Protein AF-A0A068WG25-F1 (afdb_monomer)

Organism: Echinococcus granulosus (NCBI:txid6210)

Secondary structure (DSSP, 8-state):
-HHHHHHHHHHHHHHHHHHHHHHHHHHHHHHHHHHHHHHHHHHHHHHHHHHHHHHHHHHHHHHHHHHHHHHHHHHHHHHHHHHHHHHHHHHHHH-----GGG-SB-TTT-PBP-SSS--EE-TTT--EE-HHHH-----

Solvent-accessible surface area (backbone atoms only — not comparable to full-atom values): 7826 Å² total; per-residue (Å²): 113,71,69,58,56,51,54,53,51,49,54,50,48,54,50,51,52,52,53,48,53,53,50,53,50,51,54,52,49,52,52,52,50,52,54,50,49,54,51,50,52,53,51,54,48,53,49,51,55,50,53,53,51,50,53,54,52,51,50,53,49,54,52,51,53,52,52,50,54,55,50,51,53,51,51,53,53,50,48,55,51,48,55,52,49,51,50,51,51,51,54,47,72,67,34,58,70,60,56,76,91,79,53,65,41,18,75,81,78,63,49,66,58,48,96,87,45,50,84,41,70,38,93,78,53,21,48,45,21,34,66,82,74,58,67,70,76,90,128

Radius of gyration: 50.58 Å; Cα contacts (8 Å, |Δi|>4): 66; chains: 1; bounding box: 96×21×135 Å

Structure (mmCIF, N/CA/C/O backbone):
data_AF-A0A068WG25-F1
#
_entry.id   AF-A0A068WG25-F1
#
loop_
_atom_site.group_PDB
_atom_site.id
_atom_site.type_symbol
_atom_site.label_atom_id
_atom_site.label_alt_id
_atom_site.label_comp_id
_atom_site.label_asym_id
_atom_site.label_entity_id
_atom_site.label_seq_id
_atom_site.pdbx_PDB_ins_code
_atom_site.Cartn_x
_atom_site.Cartn_y
_atom_site.Cartn_z
_atom_site.occupancy
_atom_site.B_iso_or_equiv
_atom_site.auth_seq_id
_atom_site.auth_comp_id
_atom_site.auth_asym_id
_atom_site.auth_atom_id
_atom_site.pdbx_PDB_model_num
ATOM 1 N N . MET A 1 1 ? -43.091 -0.230 78.052 1.00 62.66 1 MET A N 1
ATOM 2 C CA . MET A 1 1 ? -42.102 -1.214 77.556 1.00 62.66 1 MET A CA 1
ATOM 3 C C . MET A 1 1 ? -42.577 -1.927 76.288 1.00 62.66 1 MET A C 1
ATOM 5 O O . MET A 1 1 ? -41.836 -1.922 75.323 1.00 62.66 1 MET A O 1
ATOM 9 N N . CYS A 1 2 ? -43.806 -2.463 76.239 1.00 77.25 2 CYS A N 1
ATOM 10 C CA . CYS A 1 2 ? -44.320 -3.184 75.059 1.00 77.25 2 CYS A CA 1
ATOM 11 C C . CYS A 1 2 ? -44.511 -2.295 73.804 1.00 77.25 2 CYS A C 1
ATOM 13 O O . CYS A 1 2 ? -44.094 -2.679 72.722 1.00 77.25 2 CYS A O 1
ATOM 15 N N . VAL A 1 3 ? -45.029 -1.069 73.965 1.00 82.50 3 VAL A N 1
ATOM 16 C CA . VAL A 1 3 ? -45.244 -0.115 72.851 1.00 82.50 3 VAL A CA 1
ATOM 17 C C . VAL A 1 3 ? -43.932 0.351 72.202 1.00 82.50 3 VAL A C 1
ATOM 19 O O . VAL A 1 3 ? -43.858 0.465 70.986 1.00 82.50 3 VAL A O 1
ATOM 22 N N . GLN A 1 4 ? -42.882 0.566 73.002 1.00 88.62 4 GLN A N 1
ATOM 23 C CA . GLN A 1 4 ? -41.573 1.008 72.504 1.00 88.62 4 GLN A CA 1
ATOM 24 C C . GLN A 1 4 ? -40.929 -0.057 71.606 1.00 88.62 4 GLN A C 1
ATOM 26 O O . GLN A 1 4 ? -40.521 0.237 70.493 1.00 88.62 4 GLN A O 1
ATOM 31 N N . LEU A 1 5 ? -40.937 -1.315 72.059 1.00 87.75 5 LEU A N 1
ATOM 32 C CA . LEU A 1 5 ? -40.422 -2.453 71.291 1.00 87.75 5 LEU A CA 1
ATOM 33 C C . LEU A 1 5 ? -41.167 -2.655 69.966 1.00 87.75 5 LEU A C 1
ATOM 35 O O . LEU A 1 5 ? -40.584 -3.121 68.992 1.00 87.75 5 LEU A O 1
ATOM 39 N N . GLN A 1 6 ? -42.456 -2.324 69.932 1.00 91.00 6 GLN A N 1
ATOM 40 C CA . GLN A 1 6 ? -43.282 -2.457 68.740 1.00 91.00 6 GLN A CA 1
ATOM 41 C C . GLN A 1 6 ? -42.949 -1.376 67.699 1.00 91.00 6 GLN A C 1
ATOM 43 O O . GLN A 1 6 ? -42.767 -1.707 66.530 1.00 91.00 6 GLN A O 1
ATOM 48 N N . ALA A 1 7 ? -42.759 -0.128 68.139 1.00 91.75 7 ALA A N 1
ATOM 49 C CA . ALA A 1 7 ? -42.281 0.962 67.287 1.00 91.75 7 ALA A CA 1
ATOM 50 C C . ALA A 1 7 ? -40.863 0.692 66.747 1.00 91.75 7 ALA A C 1
ATOM 52 O O . ALA A 1 7 ? -40.601 0.883 65.561 1.00 91.75 7 ALA A O 1
ATOM 53 N N . ASP A 1 8 ? -39.966 0.169 67.588 1.00 94.56 8 ASP A N 1
ATOM 54 C CA . ASP A 1 8 ? -38.606 -0.195 67.175 1.00 94.56 8 ASP A CA 1
ATOM 55 C C . ASP A 1 8 ? -38.610 -1.341 66.143 1.00 94.56 8 ASP A C 1
ATOM 57 O O . ASP A 1 8 ? -37.796 -1.361 65.217 1.00 94.56 8 ASP A O 1
ATOM 61 N N . LEU A 1 9 ? -39.526 -2.308 66.271 1.00 94.25 9 LEU A N 1
ATOM 62 C CA . LEU A 1 9 ? -39.679 -3.399 65.305 1.00 94.25 9 LEU A CA 1
ATOM 63 C C . LEU A 1 9 ? -40.190 -2.893 63.948 1.00 94.25 9 LEU A C 1
ATOM 65 O O . LEU A 1 9 ? -39.720 -3.359 62.911 1.00 94.25 9 LEU A O 1
ATOM 69 N N . GLU A 1 10 ? -41.140 -1.960 63.945 1.00 95.00 10 GLU A N 1
ATOM 70 C CA . GLU A 1 10 ? -41.664 -1.333 62.726 1.00 95.00 10 GLU A CA 1
ATOM 71 C C . GLU A 1 10 ? -40.588 -0.501 62.021 1.00 95.00 10 GLU A C 1
ATOM 73 O O . GLU A 1 10 ? -40.342 -0.718 60.835 1.00 95.00 10 GLU A O 1
ATOM 78 N N . ALA A 1 11 ? -39.848 0.329 62.760 1.00 94.50 11 ALA A N 1
ATOM 79 C CA . ALA A 1 11 ? -38.729 1.096 62.216 1.00 94.50 11 ALA A CA 1
ATOM 80 C C . ALA A 1 11 ? -37.637 0.192 61.612 1.00 94.50 11 ALA A C 1
ATOM 82 O O . ALA A 1 11 ? -37.125 0.460 60.526 1.00 94.50 11 ALA A O 1
ATOM 83 N N . ASN A 1 12 ? -37.308 -0.927 62.268 1.00 94.50 12 ASN A N 1
ATOM 84 C CA . ASN A 1 12 ? -36.356 -1.903 61.728 1.00 94.50 12 ASN A CA 1
ATOM 85 C C . ASN A 1 12 ? -36.883 -2.618 60.476 1.00 94.50 12 ASN A C 1
ATOM 87 O O . ASN A 1 12 ? -36.102 -2.933 59.576 1.00 94.50 12 ASN A O 1
ATOM 91 N N . ARG A 1 13 ? -38.192 -2.880 60.392 1.00 96.44 13 ARG A N 1
ATOM 92 C CA . ARG A 1 13 ? -38.811 -3.457 59.189 1.00 96.44 13 ARG A CA 1
ATOM 93 C C . ARG A 1 13 ? -38.740 -2.488 58.019 1.00 96.44 13 ARG A C 1
ATOM 95 O O . ARG A 1 13 ? -38.328 -2.905 56.941 1.00 96.44 13 ARG A O 1
ATOM 102 N N . GLU A 1 14 ? -39.083 -1.222 58.238 1.00 96.75 14 GLU A N 1
ATOM 103 C CA . GLU A 1 14 ? -38.984 -0.176 57.215 1.00 96.75 14 GLU A CA 1
ATOM 104 C C . GLU A 1 14 ? -37.538 0.015 56.750 1.00 96.75 14 GLU A C 1
ATOM 106 O O . GLU A 1 14 ? -37.271 0.056 55.549 1.00 96.75 14 GLU A O 1
ATOM 111 N N . PHE A 1 15 ? -36.585 0.039 57.684 1.00 97.44 15 PHE A N 1
ATOM 112 C CA . PHE A 1 15 ? -35.162 0.123 57.362 1.00 97.44 15 PHE A CA 1
ATOM 113 C C . PHE A 1 15 ? -34.688 -1.075 56.528 1.00 97.44 15 PHE A C 1
ATOM 115 O O . PHE A 1 15 ? -34.010 -0.906 55.516 1.00 97.44 15 PHE A O 1
ATOM 122 N N . THR A 1 16 ? -35.098 -2.288 56.905 1.00 97.62 16 THR A N 1
ATOM 123 C CA . THR A 1 16 ? -34.760 -3.513 56.164 1.00 97.62 16 THR A CA 1
ATOM 124 C C . THR A 1 16 ? -35.376 -3.515 54.764 1.00 97.62 16 THR A C 1
ATOM 126 O O . THR A 1 16 ? -34.705 -3.880 53.802 1.00 97.62 16 THR A O 1
ATOM 129 N N . GLN A 1 17 ? -36.629 -3.071 54.623 1.00 97.31 17 GLN A N 1
ATOM 130 C CA . GLN A 1 17 ? -37.287 -2.926 53.321 1.00 97.31 17 GLN A CA 1
ATOM 131 C C . GLN A 1 17 ? -36.584 -1.891 52.440 1.00 97.31 17 GLN A C 1
ATOM 133 O O . GLN A 1 17 ? -36.403 -2.128 51.250 1.00 97.31 17 GLN A O 1
ATOM 138 N N . ASN A 1 18 ? -36.146 -0.769 53.016 1.00 97.81 18 ASN A N 1
ATOM 139 C CA . ASN A 1 18 ? -35.397 0.246 52.285 1.00 97.81 18 ASN A CA 1
ATOM 140 C C . ASN A 1 18 ? -34.060 -0.305 51.762 1.00 97.81 18 ASN A C 1
ATOM 142 O O . ASN A 1 18 ? -33.762 -0.156 50.578 1.00 97.81 18 ASN A O 1
ATOM 146 N N . LEU A 1 19 ? -33.297 -0.996 52.617 1.00 97.81 19 LEU A N 1
ATOM 147 C CA . LEU A 1 19 ? -32.046 -1.643 52.216 1.00 97.81 19 LEU A CA 1
ATOM 148 C C . LEU A 1 19 ? -32.262 -2.703 51.132 1.00 97.81 19 LEU A C 1
ATOM 150 O O . LEU A 1 19 ? -31.444 -2.806 50.222 1.00 97.81 19 LEU A O 1
ATOM 154 N N . GLN A 1 20 ? -33.360 -3.461 51.197 1.00 98.00 20 GLN A N 1
ATOM 155 C CA . GLN A 1 20 ? -33.701 -4.428 50.155 1.00 98.00 20 GLN A CA 1
ATOM 156 C C . GLN A 1 20 ? -33.957 -3.739 48.809 1.00 98.00 20 GLN A C 1
ATOM 158 O O . GLN A 1 20 ? -33.395 -4.162 47.805 1.00 98.00 20 GLN A O 1
ATOM 163 N N . SER A 1 21 ? -34.726 -2.648 48.787 1.00 98.00 21 SER A N 1
ATOM 164 C CA . SER A 1 21 ? -34.964 -1.884 47.556 1.00 98.00 21 SER A CA 1
ATOM 165 C C . SER A 1 21 ? -33.670 -1.319 46.963 1.00 98.00 21 SER A C 1
ATOM 167 O O . SER A 1 21 ? -33.469 -1.394 45.754 1.00 98.00 21 SER A O 1
ATOM 169 N N . GLN A 1 22 ? -32.767 -0.795 47.802 1.00 98.19 22 GLN A N 1
ATOM 170 C CA . GLN A 1 22 ? -31.454 -0.322 47.343 1.00 98.19 22 GLN A CA 1
ATOM 171 C C . GLN A 1 22 ? -30.600 -1.464 46.777 1.00 98.19 22 GLN A C 1
ATOM 173 O O . GLN A 1 22 ? -29.913 -1.294 45.772 1.00 98.19 22 GLN A O 1
ATOM 178 N N . LEU A 1 23 ? -30.638 -2.639 47.411 1.00 98.12 23 LEU A N 1
ATOM 179 C CA . LEU A 1 23 ? -29.923 -3.818 46.933 1.00 98.12 23 LEU A CA 1
ATOM 180 C C . LEU A 1 23 ? -30.445 -4.265 45.560 1.00 98.12 23 LEU A C 1
ATOM 182 O O . LEU A 1 23 ? -29.645 -4.566 44.673 1.00 98.12 23 LEU A O 1
ATOM 186 N N . ASP A 1 24 ? -31.765 -4.273 45.373 1.00 98.12 24 ASP A N 1
ATOM 187 C CA . ASP A 1 24 ? -32.399 -4.635 44.103 1.00 98.12 24 ASP A CA 1
ATOM 188 C C . ASP A 1 24 ? -32.006 -3.658 42.978 1.00 98.12 24 ASP A C 1
ATOM 190 O O . ASP A 1 24 ? -31.685 -4.093 41.869 1.00 98.12 24 ASP A O 1
ATOM 194 N N . GLU A 1 25 ? -31.946 -2.354 43.266 1.00 98.31 25 GLU A N 1
ATOM 195 C CA . GLU A 1 25 ? -31.484 -1.325 42.321 1.00 98.31 25 GLU A CA 1
ATOM 196 C C . GLU A 1 25 ? -30.023 -1.553 41.903 1.00 98.31 25 GLU A C 1
ATOM 198 O O . GLU A 1 25 ? -29.713 -1.613 40.711 1.00 98.31 25 GLU A O 1
ATOM 203 N N . VAL A 1 26 ? -29.134 -1.814 42.867 1.00 98.00 26 VAL A N 1
ATOM 204 C CA . VAL A 1 26 ? -27.724 -2.132 42.586 1.00 98.00 26 VAL A CA 1
ATOM 205 C C . VAL A 1 26 ? -27.586 -3.400 41.736 1.00 98.00 26 VAL A C 1
ATOM 207 O O . VAL A 1 26 ? -26.722 -3.465 40.858 1.00 98.00 26 VAL A O 1
ATOM 210 N N . TYR A 1 27 ? -28.424 -4.417 41.954 1.00 98.44 27 TYR A N 1
ATOM 211 C CA . TYR A 1 27 ? -28.414 -5.623 41.121 1.00 98.44 27 TYR A CA 1
ATOM 212 C C . TYR A 1 27 ? -28.837 -5.347 39.672 1.00 98.44 27 TYR A C 1
ATOM 214 O O . TYR A 1 27 ? -28.254 -5.934 38.752 1.00 98.44 27 TYR A O 1
ATOM 222 N N . ILE A 1 28 ? -29.807 -4.454 39.455 1.00 98.25 28 ILE A N 1
ATOM 223 C CA . ILE A 1 28 ? -30.226 -4.014 38.116 1.00 98.25 28 ILE A CA 1
ATOM 224 C C . ILE A 1 28 ? -29.085 -3.258 37.429 1.00 98.25 28 ILE A C 1
ATOM 226 O O . ILE A 1 28 ? -28.725 -3.584 36.293 1.00 98.25 28 ILE A O 1
ATOM 230 N N . ASP A 1 29 ? -28.464 -2.311 38.128 1.00 98.31 29 ASP A N 1
ATOM 231 C CA . ASP A 1 29 ? -27.332 -1.548 37.601 1.00 98.31 29 ASP A CA 1
ATOM 232 C C . ASP A 1 29 ? -26.153 -2.457 37.257 1.00 98.31 29 ASP A C 1
ATOM 234 O O . ASP A 1 29 ? -25.558 -2.341 36.182 1.00 98.31 29 ASP A O 1
ATOM 238 N N . LEU A 1 30 ? -25.854 -3.438 38.112 1.00 98.31 30 LEU A N 1
ATOM 239 C CA . LEU A 1 30 ? -24.819 -4.431 37.851 1.00 98.31 30 LEU A CA 1
ATOM 240 C C . LEU A 1 30 ? -25.103 -5.229 36.570 1.00 98.31 30 LEU A C 1
ATOM 242 O O . LEU A 1 30 ? -24.177 -5.511 35.805 1.00 98.31 30 LEU A O 1
ATOM 246 N N . ALA A 1 31 ? -26.360 -5.601 36.318 1.00 98.31 31 ALA A N 1
ATOM 247 C CA . ALA A 1 31 ? -26.744 -6.280 35.083 1.00 98.31 31 ALA A CA 1
ATOM 248 C C . ALA A 1 31 ? -26.567 -5.370 33.854 1.00 98.31 31 ALA A C 1
ATOM 250 O O . ALA A 1 31 ? -26.048 -5.812 32.825 1.00 98.31 31 ALA A O 1
ATOM 251 N N . SER A 1 32 ? -26.927 -4.090 33.979 1.00 98.44 32 SER A N 1
ATOM 252 C CA . SER A 1 32 ? -26.739 -3.084 32.929 1.00 98.44 32 SER A CA 1
ATOM 253 C C . SER A 1 32 ? -25.257 -2.884 32.588 1.00 98.44 32 SER A C 1
ATOM 255 O O . SER A 1 32 ? -24.863 -2.980 31.423 1.00 98.44 32 SER A O 1
ATOM 257 N N . VAL A 1 33 ? -24.402 -2.712 33.602 1.00 98.44 33 VAL A N 1
ATOM 258 C CA . VAL A 1 33 ? -22.949 -2.555 33.431 1.00 98.44 33 VAL A CA 1
ATOM 259 C C . VAL A 1 33 ? -22.331 -3.782 32.766 1.00 98.44 33 VAL A C 1
ATOM 261 O O . VAL A 1 33 ? -21.518 -3.631 31.856 1.00 98.44 33 VAL A O 1
ATOM 264 N N . LYS A 1 34 ? -22.742 -4.997 33.149 1.00 98.56 34 LYS A N 1
ATOM 265 C CA . LYS A 1 34 ? -22.272 -6.233 32.499 1.00 98.56 34 LYS A CA 1
ATOM 266 C C . LYS A 1 34 ? -22.625 -6.270 31.010 1.00 98.56 34 LYS A C 1
ATOM 268 O O . LYS A 1 34 ? -21.762 -6.561 30.189 1.00 98.56 34 LYS A O 1
ATOM 273 N N . SER A 1 35 ? -23.853 -5.898 30.650 1.00 98.50 35 SER A N 1
ATOM 274 C CA . SER A 1 35 ? -24.272 -5.808 29.244 1.00 98.50 35 SER A CA 1
ATOM 275 C C . SER A 1 35 ? -23.470 -4.755 28.465 1.00 98.50 35 SER A C 1
ATOM 277 O O . SER A 1 35 ? -23.047 -4.982 27.327 1.00 98.50 35 SER A O 1
ATOM 279 N N . LEU A 1 36 ? -23.201 -3.595 29.072 1.00 98.44 36 LEU A N 1
ATOM 280 C CA . LEU A 1 36 ? -22.356 -2.563 28.464 1.00 98.44 36 LEU A CA 1
ATOM 281 C C . LEU A 1 36 ? -20.910 -3.036 28.279 1.00 98.44 36 LEU A C 1
ATOM 283 O O . LEU A 1 36 ? -20.330 -2.777 27.224 1.00 98.44 36 LEU A O 1
ATOM 287 N N . GLN A 1 37 ? -20.360 -3.770 29.246 1.00 98.62 37 GLN A N 1
ATOM 288 C CA . GLN A 1 37 ? -19.031 -4.371 29.152 1.00 98.62 37 GLN A CA 1
ATOM 289 C C . GLN A 1 37 ? -18.945 -5.331 27.957 1.00 98.62 37 GLN A C 1
ATOM 291 O O . GLN A 1 37 ? -18.062 -5.185 27.118 1.00 98.62 37 GLN A O 1
ATOM 296 N N . GLU A 1 38 ? -19.919 -6.228 27.792 1.00 98.62 38 GLU A N 1
ATOM 297 C CA . GLU A 1 38 ? -19.971 -7.149 26.647 1.00 98.62 38 GLU A CA 1
ATOM 298 C C . GLU A 1 38 ? -20.089 -6.418 25.299 1.00 98.62 38 GLU A C 1
ATOM 300 O O . GLU A 1 38 ? -19.554 -6.856 24.277 1.00 98.62 38 GLU A O 1
ATOM 305 N N . ASN A 1 39 ? -20.814 -5.297 25.258 1.00 98.56 39 ASN A N 1
ATOM 306 C CA . ASN A 1 39 ? -20.898 -4.458 24.062 1.00 98.56 39 ASN A CA 1
ATOM 307 C C . ASN A 1 39 ? -19.564 -3.765 23.754 1.00 98.56 39 ASN A C 1
ATOM 309 O O . ASN A 1 39 ? -19.166 -3.686 22.587 1.00 98.56 39 ASN A O 1
ATOM 313 N N . LEU A 1 40 ? -18.876 -3.268 24.783 1.00 98.62 40 LEU A N 1
ATOM 314 C CA . LEU A 1 40 ? -17.566 -2.642 24.650 1.00 98.62 40 LEU A CA 1
ATOM 315 C C . LEU A 1 40 ? -16.516 -3.652 24.184 1.00 98.62 40 LEU A C 1
ATOM 317 O O . LEU A 1 40 ? -15.732 -3.338 23.288 1.00 98.62 40 LEU A O 1
ATOM 321 N N . ASP A 1 41 ? -16.541 -4.871 24.718 1.00 98.62 41 ASP A N 1
ATOM 322 C CA . ASP A 1 41 ? -15.626 -5.944 24.333 1.00 98.62 41 ASP A CA 1
ATOM 323 C C . ASP A 1 41 ? -15.828 -6.333 22.864 1.00 98.62 41 ASP A C 1
ATOM 325 O O . ASP A 1 41 ? -14.863 -6.383 22.096 1.00 98.62 41 ASP A O 1
ATOM 329 N N . ARG A 1 42 ? -17.088 -6.480 22.426 1.00 98.56 42 ARG A N 1
ATOM 330 C CA . ARG A 1 42 ? -17.432 -6.720 21.013 1.00 98.56 42 ARG A CA 1
ATOM 331 C C . ARG A 1 42 ? -16.948 -5.599 20.095 1.00 98.56 42 ARG A C 1
ATOM 333 O O . ARG A 1 42 ? -16.363 -5.866 19.044 1.00 98.56 42 ARG A O 1
ATOM 340 N N . LYS A 1 43 ? -17.152 -4.335 20.479 1.00 98.44 43 LYS A N 1
ATOM 341 C CA . LYS A 1 43 ? -16.656 -3.185 19.703 1.00 98.44 43 LYS A CA 1
ATOM 342 C C . LYS A 1 43 ? -15.129 -3.146 19.659 1.00 98.44 43 LYS A C 1
ATOM 344 O O . LYS A 1 43 ? -14.565 -2.903 18.597 1.00 98.44 43 LYS A O 1
ATOM 349 N N . SER A 1 44 ? -14.470 -3.431 20.776 1.00 98.69 44 SER A N 1
ATOM 350 C CA . SER A 1 44 ? -13.008 -3.473 20.877 1.00 98.69 44 SER A CA 1
ATOM 351 C C . SER A 1 44 ? -12.407 -4.601 20.040 1.00 98.69 44 SER A C 1
ATOM 353 O O . SER A 1 44 ? -11.317 -4.451 19.493 1.00 98.69 44 SER A O 1
ATOM 355 N N . GLN A 1 45 ? -13.099 -5.734 19.916 1.00 98.56 45 GLN A N 1
ATOM 356 C CA . GLN A 1 45 ? -12.708 -6.800 18.997 1.00 98.56 45 GLN A CA 1
ATOM 357 C C . GLN A 1 45 ? -12.862 -6.364 17.534 1.00 98.56 45 GLN A C 1
ATOM 359 O O . GLN A 1 45 ? -11.917 -6.495 16.764 1.00 98.56 45 GLN A O 1
ATOM 364 N N . SER A 1 46 ? -13.999 -5.765 17.171 1.00 98.56 46 SER A N 1
ATOM 365 C CA . SER A 1 46 ? -14.220 -5.267 15.806 1.00 98.56 46 SER A CA 1
ATOM 366 C C . SER A 1 46 ? -13.203 -4.192 15.398 1.00 98.56 46 SER A C 1
ATOM 368 O O . SER A 1 46 ? -12.747 -4.176 14.258 1.00 98.56 46 SER A O 1
ATOM 370 N N . LEU A 1 47 ? -12.803 -3.312 16.324 1.00 98.62 47 LEU A N 1
ATOM 371 C CA . LEU A 1 47 ? -11.728 -2.344 16.084 1.00 98.62 47 LEU A CA 1
ATOM 372 C C . LEU A 1 47 ? -10.395 -3.044 15.806 1.00 98.62 47 LEU A C 1
ATOM 374 O O . LEU A 1 47 ? -9.769 -2.745 14.796 1.00 98.62 47 LEU A O 1
ATOM 378 N N . ARG A 1 48 ? -10.019 -4.038 16.620 1.00 98.62 48 ARG A N 1
ATOM 379 C CA . ARG A 1 48 ? -8.794 -4.827 16.406 1.00 98.62 48 ARG A CA 1
ATOM 380 C C . ARG A 1 48 ? -8.770 -5.522 15.043 1.00 98.62 48 ARG A C 1
ATOM 382 O O . ARG A 1 48 ? -7.740 -5.522 14.377 1.00 98.62 48 ARG A O 1
ATOM 389 N N . GLU A 1 49 ? -9.896 -6.083 14.611 1.00 98.50 49 GLU A N 1
ATOM 390 C CA . GLU A 1 49 ? -10.023 -6.710 13.287 1.00 9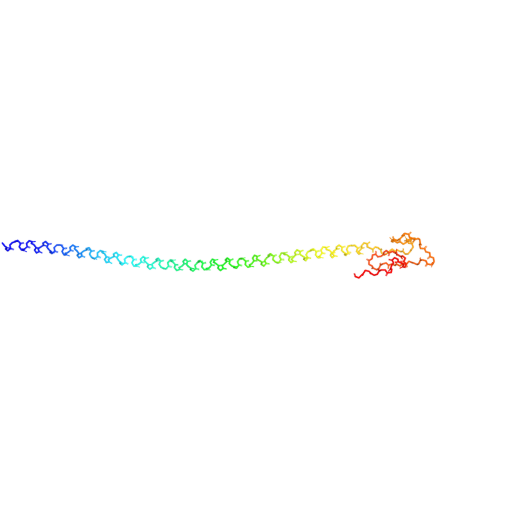8.50 49 GLU A CA 1
ATOM 391 C C . GLU A 1 49 ? -9.849 -5.690 12.152 1.00 98.50 49 GLU A C 1
ATOM 393 O O . GLU A 1 49 ? -9.166 -5.960 11.163 1.00 98.50 49 GLU A O 1
ATOM 398 N N . ARG A 1 50 ? -10.425 -4.491 12.299 1.00 98.50 50 ARG A N 1
ATOM 399 C CA . ARG A 1 50 ? -10.270 -3.404 11.321 1.00 98.50 50 ARG A CA 1
ATOM 400 C C . ARG A 1 50 ? -8.842 -2.874 11.273 1.00 98.50 50 ARG A C 1
ATOM 402 O O . ARG A 1 50 ? -8.345 -2.640 10.176 1.00 98.50 50 ARG A O 1
ATOM 409 N N . ASP A 1 51 ? -8.188 -2.719 12.418 1.00 98.62 51 ASP A N 1
ATOM 410 C CA . ASP A 1 51 ? -6.794 -2.277 12.492 1.00 98.62 51 ASP A CA 1
ATOM 411 C C . ASP A 1 51 ? -5.862 -3.289 11.815 1.00 98.62 51 ASP A C 1
ATOM 413 O O . ASP A 1 51 ? -4.995 -2.901 11.032 1.00 98.62 51 ASP A O 1
ATOM 417 N N . ALA A 1 52 ? -6.095 -4.590 12.026 1.00 98.44 52 ALA A N 1
ATOM 418 C CA . ALA A 1 52 ? -5.368 -5.646 11.325 1.00 98.44 52 ALA A CA 1
ATOM 419 C C . ALA A 1 52 ? -5.580 -5.577 9.801 1.00 98.44 52 ALA A C 1
ATOM 421 O O . ALA A 1 52 ? -4.620 -5.672 9.038 1.00 98.44 52 ALA A O 1
ATOM 422 N N . MET A 1 53 ? -6.817 -5.346 9.348 1.00 98.56 53 MET A N 1
ATOM 423 C CA . MET A 1 53 ? -7.122 -5.182 7.921 1.00 98.56 53 MET A CA 1
ATOM 424 C C . MET A 1 53 ? -6.449 -3.941 7.317 1.00 98.56 53 MET A C 1
ATOM 426 O O . MET A 1 53 ? -5.961 -3.983 6.189 1.00 98.56 53 MET A O 1
ATOM 430 N N . ILE A 1 54 ? -6.415 -2.827 8.053 1.00 98.69 54 ILE A N 1
ATOM 431 C CA . ILE A 1 54 ? -5.736 -1.600 7.618 1.00 98.69 54 ILE A CA 1
ATOM 432 C C . ILE A 1 54 ? -4.235 -1.852 7.471 1.00 98.69 54 ILE A C 1
ATOM 434 O O . ILE A 1 54 ? -3.670 -1.469 6.449 1.00 98.69 54 ILE A O 1
ATOM 438 N N . ALA A 1 55 ? -3.608 -2.521 8.442 1.00 98.56 55 ALA A N 1
ATOM 439 C CA . ALA A 1 55 ? -2.185 -2.846 8.390 1.00 98.56 55 ALA A CA 1
ATOM 440 C C . ALA A 1 55 ? -1.840 -3.714 7.166 1.00 98.56 55 ALA A C 1
ATOM 442 O O . ALA A 1 55 ? -0.892 -3.413 6.441 1.00 98.56 55 ALA A O 1
ATOM 443 N N . GLU A 1 56 ? -2.659 -4.729 6.878 1.00 98.56 56 GLU A N 1
ATOM 444 C CA . GLU A 1 56 ? -2.506 -5.584 5.695 1.00 98.56 56 GLU A CA 1
ATOM 445 C C . GLU A 1 56 ? -2.621 -4.781 4.388 1.00 98.56 56 GLU A C 1
ATOM 447 O O . GLU A 1 56 ? -1.791 -4.898 3.484 1.00 98.56 56 GLU A O 1
ATOM 452 N N . LEU A 1 57 ? -3.631 -3.913 4.277 1.00 98.62 57 LEU A N 1
ATOM 453 C CA . LEU A 1 57 ? -3.802 -3.069 3.092 1.00 98.62 57 LEU A CA 1
ATOM 454 C C . LEU A 1 57 ? -2.641 -2.085 2.916 1.00 98.62 57 LEU A C 1
ATOM 456 O O . LEU A 1 57 ? -2.181 -1.883 1.793 1.00 98.62 57 LEU A O 1
ATOM 460 N N . GLN A 1 58 ? -2.141 -1.502 4.005 1.00 98.69 58 GLN A N 1
ATOM 461 C CA . GLN A 1 58 ? -0.975 -0.620 3.975 1.00 98.69 58 GLN A CA 1
ATOM 462 C C . GLN A 1 58 ? 0.277 -1.357 3.492 1.00 98.69 58 GLN A C 1
ATOM 464 O O . GLN A 1 58 ? 1.005 -0.824 2.652 1.00 98.69 58 GLN A O 1
ATOM 469 N N . GLN A 1 59 ? 0.501 -2.589 3.958 1.00 98.56 59 GLN A N 1
ATOM 470 C CA . GLN A 1 59 ? 1.612 -3.415 3.491 1.00 98.56 59 GLN A CA 1
ATOM 471 C C . GLN A 1 59 ? 1.506 -3.688 1.986 1.00 98.56 59 GLN A C 1
ATOM 473 O O . GLN A 1 59 ? 2.466 -3.455 1.248 1.00 98.56 59 GLN A O 1
ATOM 478 N N . ARG A 1 60 ? 0.328 -4.104 1.511 1.00 98.56 60 ARG A N 1
ATOM 479 C CA . ARG A 1 60 ? 0.092 -4.377 0.086 1.00 98.56 60 ARG A CA 1
ATOM 480 C C . ARG A 1 60 ? 0.284 -3.142 -0.791 1.00 98.56 60 ARG A C 1
ATOM 482 O O . ARG A 1 60 ? 0.857 -3.253 -1.874 1.00 9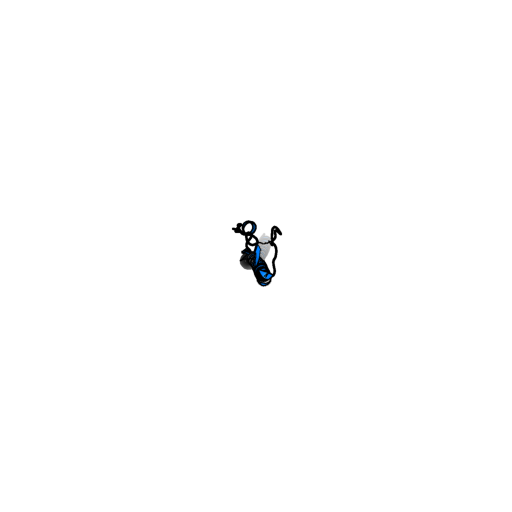8.56 60 ARG A O 1
ATOM 489 N N . CYS A 1 61 ? -0.162 -1.971 -0.338 1.00 98.62 61 CYS A N 1
ATOM 490 C CA . CYS A 1 61 ? 0.089 -0.714 -1.043 1.00 98.62 61 CYS A CA 1
ATOM 491 C C . CYS A 1 61 ? 1.590 -0.406 -1.110 1.00 98.62 61 CYS A C 1
ATOM 493 O O . CYS A 1 61 ? 2.097 -0.121 -2.190 1.00 98.62 61 CYS A O 1
ATOM 495 N N . SER A 1 62 ? 2.318 -0.550 0.002 1.00 98.56 62 SER A N 1
ATOM 496 C CA . SER A 1 62 ? 3.771 -0.335 0.044 1.00 98.56 62 SER A CA 1
ATOM 497 C C . SER A 1 62 ? 4.541 -1.284 -0.886 1.00 98.56 62 SER A C 1
ATOM 499 O O . SER A 1 62 ? 5.511 -0.890 -1.536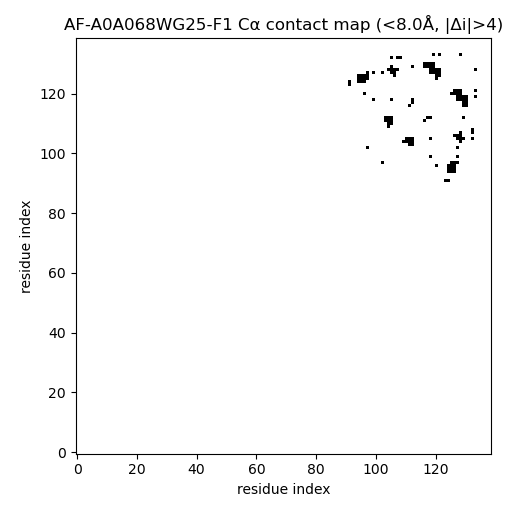 1.00 98.56 62 SER A O 1
ATOM 501 N N . GLU A 1 63 ? 4.126 -2.547 -0.975 1.00 98.44 63 GLU A N 1
ATOM 502 C CA . GLU A 1 63 ? 4.695 -3.525 -1.909 1.00 98.44 63 GLU A CA 1
ATOM 503 C C . GLU A 1 63 ? 4.410 -3.162 -3.371 1.00 98.44 63 GLU A C 1
ATOM 505 O O . GLU A 1 63 ? 5.323 -3.187 -4.200 1.00 98.44 63 GLU A O 1
ATOM 510 N N . ALA A 1 64 ? 3.172 -2.770 -3.681 1.00 98.12 64 ALA A N 1
ATOM 511 C CA . ALA A 1 64 ? 2.792 -2.337 -5.021 1.00 98.12 64 ALA A CA 1
ATOM 512 C C . ALA A 1 64 ? 3.558 -1.076 -5.453 1.00 98.12 64 ALA A C 1
ATOM 514 O O . ALA A 1 64 ? 4.062 -1.019 -6.572 1.00 98.12 64 ALA A O 1
ATOM 515 N N . GLU A 1 65 ? 3.706 -0.092 -4.564 1.00 98.38 65 GLU A N 1
ATOM 516 C CA . GLU A 1 65 ? 4.484 1.126 -4.814 1.00 98.38 65 GLU A CA 1
ATOM 517 C C . GLU A 1 65 ? 5.952 0.813 -5.117 1.00 98.38 65 GLU A C 1
ATOM 519 O O . GLU A 1 65 ? 6.498 1.326 -6.095 1.00 98.38 65 GLU A O 1
ATOM 524 N N . ARG A 1 66 ? 6.583 -0.076 -4.336 1.00 98.31 66 ARG A N 1
ATOM 525 C CA . ARG A 1 66 ? 7.961 -0.521 -4.600 1.00 98.31 66 ARG A CA 1
ATOM 526 C C . ARG A 1 66 ? 8.094 -1.164 -5.977 1.00 98.31 66 ARG A C 1
ATOM 528 O O . ARG A 1 66 ? 8.983 -0.790 -6.739 1.00 98.31 66 ARG A O 1
ATOM 535 N N . SER A 1 67 ? 7.180 -2.070 -6.322 1.00 98.19 67 SER A N 1
ATOM 536 C CA . SER A 1 67 ? 7.184 -2.729 -7.631 1.00 98.19 67 SER A CA 1
ATOM 537 C C . SER A 1 67 ? 6.997 -1.730 -8.779 1.00 98.19 67 SER A C 1
ATOM 539 O O . SER A 1 67 ? 7.712 -1.799 -9.777 1.00 98.19 67 SER A O 1
ATOM 541 N N . LEU A 1 68 ? 6.103 -0.747 -8.624 1.00 98.44 68 LEU A N 1
ATOM 542 C CA . LEU A 1 68 ? 5.897 0.306 -9.622 1.00 98.44 68 LEU A CA 1
ATOM 543 C C . LEU A 1 68 ? 7.158 1.147 -9.846 1.00 98.44 68 LEU A C 1
ATOM 545 O O . LEU A 1 68 ? 7.477 1.460 -10.992 1.00 98.44 68 LEU A O 1
ATOM 549 N N . VAL A 1 69 ? 7.892 1.485 -8.783 1.00 98.12 69 VAL A N 1
ATOM 550 C CA . VAL A 1 69 ? 9.157 2.230 -8.891 1.00 98.12 69 VAL A CA 1
ATOM 551 C C . VAL A 1 69 ? 10.215 1.417 -9.645 1.00 98.12 69 VAL A C 1
ATOM 553 O O . VAL A 1 69 ? 10.870 1.946 -10.545 1.00 98.12 69 VAL A O 1
ATOM 556 N N . GLU A 1 70 ? 10.358 0.128 -9.337 1.00 97.81 70 GLU A N 1
ATOM 557 C CA . GLU A 1 70 ? 11.295 -0.765 -10.036 1.00 97.81 70 GLU A CA 1
ATOM 558 C C . GLU A 1 70 ? 10.940 -0.924 -11.522 1.00 97.81 70 GLU A C 1
ATOM 560 O O . GLU A 1 70 ? 11.804 -0.828 -12.405 1.00 97.81 70 GLU A O 1
ATOM 565 N N . MET A 1 71 ? 9.653 -1.115 -11.821 1.00 98.12 71 MET A N 1
ATOM 566 C CA . MET A 1 71 ? 9.157 -1.196 -13.193 1.00 98.12 71 MET A CA 1
ATOM 567 C C . MET A 1 71 ? 9.388 0.113 -13.951 1.00 98.12 71 MET A C 1
ATOM 569 O O . MET A 1 71 ? 9.859 0.074 -15.086 1.00 98.12 71 MET A O 1
ATOM 573 N N . ALA A 1 72 ? 9.122 1.267 -13.333 1.00 98.00 72 ALA A N 1
ATOM 574 C CA . ALA A 1 72 ? 9.376 2.571 -13.941 1.00 98.00 72 ALA A CA 1
ATOM 575 C C . ALA A 1 72 ? 10.862 2.750 -14.297 1.00 98.00 72 ALA A C 1
ATOM 577 O O . ALA A 1 72 ? 11.178 3.179 -15.407 1.00 98.00 72 ALA A O 1
ATOM 578 N N . GLY A 1 73 ? 11.775 2.342 -13.408 1.00 97.81 73 GLY A N 1
ATOM 579 C CA . GLY A 1 73 ? 13.214 2.344 -13.690 1.00 97.81 73 GLY A CA 1
ATOM 580 C C . GLY A 1 73 ? 13.594 1.436 -14.864 1.00 97.81 73 GLY A C 1
ATOM 581 O O . GLY A 1 73 ? 14.398 1.817 -15.715 1.00 97.81 73 GLY A O 1
ATOM 582 N N . THR A 1 74 ? 12.971 0.260 -14.955 1.00 97.88 74 THR A N 1
ATOM 583 C CA . THR A 1 74 ? 13.195 -0.684 -16.061 1.00 97.88 74 THR A CA 1
ATOM 584 C C . THR A 1 74 ? 12.712 -0.119 -17.396 1.00 97.88 74 THR A C 1
ATOM 586 O O . THR A 1 74 ? 13.418 -0.215 -18.401 1.00 97.88 74 THR A O 1
ATOM 589 N N . VAL A 1 75 ? 11.531 0.504 -17.411 1.00 98.06 75 VAL A N 1
ATOM 590 C CA . VAL A 1 75 ? 10.963 1.137 -18.608 1.00 98.06 75 VAL A CA 1
ATOM 591 C C . VAL A 1 75 ? 11.838 2.297 -19.075 1.00 98.06 75 VAL A C 1
ATOM 593 O O . VAL A 1 75 ? 12.137 2.390 -20.264 1.00 98.06 75 VAL A O 1
ATOM 596 N N . GLU A 1 76 ? 12.304 3.145 -18.159 1.00 98.06 76 GLU A N 1
ATOM 597 C CA . GLU A 1 76 ? 13.180 4.269 -18.498 1.00 98.06 76 GLU A CA 1
ATOM 598 C C . GLU A 1 76 ? 14.522 3.791 -19.073 1.00 98.06 76 GLU A C 1
ATOM 600 O O . GLU A 1 76 ? 14.992 4.304 -20.090 1.00 98.06 76 GLU A O 1
ATOM 605 N N . ALA A 1 77 ? 15.115 2.751 -18.478 1.00 97.62 77 ALA A N 1
ATOM 606 C CA . ALA A 1 77 ? 16.341 2.150 -18.992 1.00 97.62 77 ALA A CA 1
ATOM 607 C C . ALA A 1 77 ? 16.144 1.559 -20.398 1.00 97.62 77 ALA A C 1
ATOM 609 O O . ALA A 1 77 ? 16.980 1.775 -21.279 1.00 97.62 77 ALA A O 1
ATOM 610 N N . ALA A 1 78 ? 15.035 0.849 -20.623 1.00 97.56 78 ALA A N 1
ATOM 611 C CA . ALA A 1 78 ? 14.695 0.290 -21.927 1.00 97.56 78 ALA A CA 1
ATOM 612 C C . ALA A 1 78 ? 14.471 1.388 -22.978 1.00 97.56 78 ALA A C 1
ATOM 614 O O . ALA A 1 78 ? 14.964 1.266 -24.099 1.00 97.56 78 ALA A O 1
ATOM 615 N N . ARG A 1 79 ? 13.804 2.491 -22.609 1.00 97.94 79 ARG A N 1
ATOM 616 C CA . ARG A 1 79 ? 13.615 3.653 -23.487 1.00 97.94 79 ARG A CA 1
ATOM 617 C C . ARG A 1 79 ? 14.952 4.251 -23.914 1.00 97.94 79 ARG A C 1
ATOM 619 O O . ARG A 1 79 ? 15.198 4.387 -25.105 1.00 97.94 79 ARG A O 1
ATOM 626 N N . LEU A 1 80 ? 15.855 4.517 -22.969 1.00 97.12 80 LEU A N 1
ATOM 627 C CA . LEU A 1 80 ? 17.172 5.076 -23.286 1.00 97.12 80 LEU A CA 1
ATOM 628 C C . LEU A 1 80 ? 17.997 4.144 -24.191 1.00 97.12 80 LEU A C 1
ATOM 630 O O . LEU A 1 80 ? 18.769 4.604 -25.035 1.00 97.12 80 LEU A O 1
ATOM 634 N N . GLN A 1 81 ? 17.863 2.827 -24.016 1.00 97.06 81 GLN A N 1
ATOM 635 C CA . GLN A 1 81 ? 18.488 1.852 -24.911 1.00 97.06 81 GLN A CA 1
ATOM 636 C C . GLN A 1 81 ? 17.889 1.902 -26.320 1.00 97.06 81 GLN A C 1
ATOM 638 O O . GLN A 1 81 ? 18.653 1.851 -27.287 1.00 97.06 81 GLN A O 1
ATOM 643 N N . ALA A 1 82 ? 16.565 2.028 -26.438 1.00 96.75 82 ALA A N 1
ATOM 644 C CA . ALA A 1 82 ? 15.883 2.185 -27.717 1.00 96.75 82 ALA A CA 1
ATOM 645 C C . ALA A 1 82 ? 16.324 3.473 -28.429 1.00 96.75 82 ALA A C 1
ATOM 647 O O . ALA A 1 82 ? 16.788 3.389 -29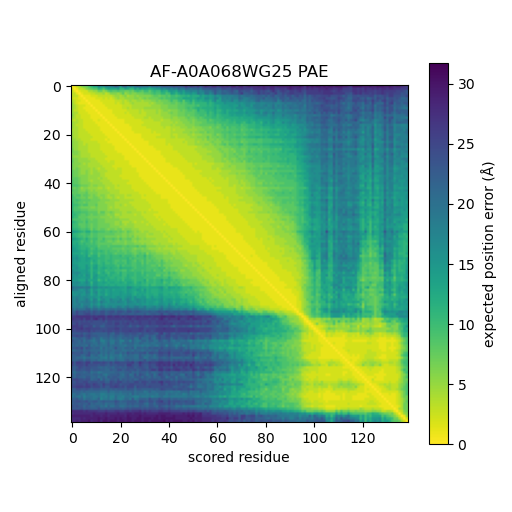.563 1.00 96.75 82 ALA A O 1
ATOM 648 N N . ASP A 1 83 ? 16.333 4.618 -27.739 1.00 96.94 83 ASP A N 1
ATOM 649 C CA . ASP A 1 83 ? 16.775 5.907 -28.294 1.00 96.94 83 ASP A CA 1
ATOM 650 C C . ASP A 1 83 ? 18.217 5.829 -28.832 1.00 96.94 83 ASP A C 1
ATOM 652 O O . ASP A 1 83 ? 18.529 6.284 -29.934 1.00 96.94 83 ASP A O 1
ATOM 656 N N . ARG A 1 84 ? 19.124 5.185 -28.079 1.00 96.00 84 ARG A N 1
ATOM 657 C CA . ARG A 1 84 ? 20.513 4.953 -28.520 1.00 96.00 84 ARG A CA 1
ATOM 658 C C . ARG A 1 84 ? 20.591 4.040 -29.741 1.00 96.00 84 ARG A C 1
ATOM 660 O O . ARG A 1 84 ? 21.457 4.233 -30.595 1.00 96.00 84 ARG A O 1
ATOM 667 N N . ALA A 1 85 ? 19.745 3.014 -29.804 1.00 94.19 85 ALA A N 1
ATOM 668 C CA . ALA A 1 85 ? 19.700 2.103 -30.938 1.00 94.19 85 ALA A CA 1
ATOM 669 C C . ALA A 1 85 ? 19.171 2.811 -32.192 1.00 94.19 85 ALA A C 1
ATOM 671 O O . ALA A 1 85 ? 19.762 2.648 -33.260 1.00 94.19 85 ALA A O 1
ATOM 672 N N . GLU A 1 86 ? 18.128 3.629 -32.059 1.00 95.06 86 GLU A N 1
ATOM 673 C CA . GLU A 1 86 ? 17.577 4.446 -33.141 1.00 95.06 86 GLU A CA 1
ATOM 674 C C . GLU A 1 86 ? 18.607 5.437 -33.680 1.00 95.06 86 GLU A C 1
ATOM 676 O O . GLU A 1 86 ? 18.822 5.488 -34.892 1.00 95.06 86 GLU A O 1
ATOM 681 N N . GLU A 1 87 ? 19.323 6.150 -32.807 1.00 92.44 87 GLU A N 1
ATOM 682 C CA . GLU A 1 87 ? 20.380 7.066 -33.243 1.00 92.44 87 GLU A CA 1
ATOM 683 C C . GLU A 1 87 ? 21.510 6.314 -33.958 1.00 92.44 87 GLU A C 1
ATOM 685 O O . GLU A 1 87 ? 21.984 6.743 -35.011 1.00 92.44 87 GLU A O 1
ATOM 690 N N . ARG A 1 88 ? 21.897 5.130 -33.465 1.00 89.56 88 ARG A N 1
ATOM 691 C CA . ARG A 1 88 ? 22.880 4.286 -34.159 1.00 89.56 88 ARG A CA 1
ATOM 692 C C . ARG A 1 88 ? 22.39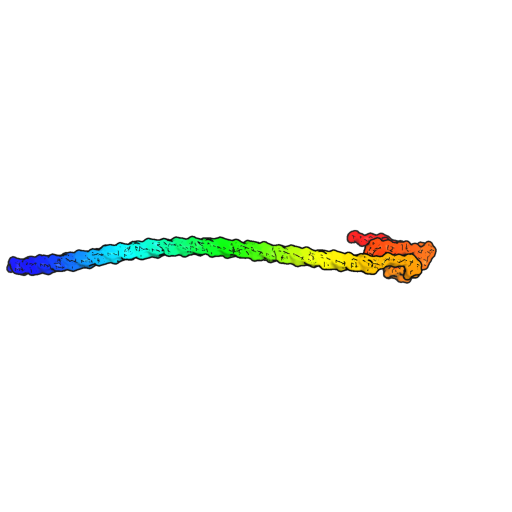4 3.890 -35.553 1.00 89.56 88 ARG A C 1
ATOM 694 O O . ARG A 1 88 ? 23.169 3.958 -36.504 1.00 89.56 88 ARG A O 1
ATOM 701 N N . VAL A 1 89 ? 21.131 3.482 -35.686 1.00 89.44 89 VAL A N 1
ATOM 702 C CA . VAL A 1 89 ? 20.526 3.142 -36.983 1.00 89.44 89 VAL A CA 1
ATOM 703 C C . VAL A 1 89 ? 20.503 4.360 -37.902 1.00 89.44 89 VAL A C 1
ATOM 705 O O . VAL A 1 89 ? 20.872 4.239 -39.067 1.00 89.44 89 VAL A O 1
ATOM 708 N N . ARG A 1 90 ? 20.141 5.539 -37.390 1.00 88.50 90 ARG A N 1
ATOM 709 C CA . ARG A 1 90 ? 20.133 6.792 -38.150 1.00 88.50 90 ARG A CA 1
ATOM 710 C C . ARG A 1 90 ? 21.521 7.142 -38.680 1.00 88.50 90 ARG A C 1
ATOM 712 O O . ARG A 1 90 ? 21.660 7.401 -39.874 1.00 88.50 90 ARG A O 1
ATOM 719 N N . LEU A 1 91 ? 22.544 7.097 -37.825 1.00 83.50 91 LEU A N 1
ATOM 720 C CA . LEU A 1 91 ? 23.930 7.368 -38.214 1.00 83.50 91 LEU A CA 1
ATOM 721 C C . LEU A 1 91 ? 24.404 6.392 -39.297 1.00 83.50 91 LEU A C 1
ATOM 723 O O . LEU A 1 91 ? 24.968 6.823 -40.303 1.00 83.50 91 LEU A O 1
ATOM 727 N N . LEU A 1 92 ? 24.105 5.098 -39.142 1.00 80.19 92 LEU A N 1
ATOM 728 C CA . LEU A 1 92 ? 24.411 4.076 -40.147 1.00 80.19 92 LEU A CA 1
ATOM 729 C C . LEU A 1 92 ? 23.647 4.292 -41.462 1.00 80.19 92 LEU A C 1
ATOM 731 O O . LEU A 1 92 ? 24.220 4.109 -42.529 1.00 80.19 92 LEU A O 1
ATOM 735 N N . ALA A 1 93 ? 22.383 4.717 -41.417 1.00 79.38 93 ALA A N 1
ATOM 736 C CA . ALA A 1 93 ? 21.595 5.004 -42.617 1.00 79.38 93 ALA A CA 1
ATOM 737 C C . ALA A 1 93 ? 22.123 6.229 -43.384 1.00 79.38 93 ALA A C 1
ATOM 739 O O . ALA A 1 93 ? 22.058 6.270 -44.612 1.00 79.38 93 ALA A O 1
ATOM 740 N N . THR A 1 94 ? 22.672 7.222 -42.676 1.00 71.00 94 THR A N 1
ATOM 741 C CA . THR A 1 94 ? 23.324 8.390 -43.295 1.00 71.00 94 THR A CA 1
ATOM 742 C C . THR A 1 94 ? 24.768 8.140 -43.726 1.00 71.00 94 THR A C 1
ATOM 744 O O . THR A 1 94 ? 25.318 8.939 -44.486 1.00 71.00 94 THR A O 1
ATOM 747 N N . ALA A 1 95 ? 25.387 7.044 -43.278 1.00 68.19 95 ALA A N 1
ATOM 748 C CA . ALA A 1 95 ? 26.726 6.644 -43.688 1.00 68.19 95 ALA A CA 1
ATOM 749 C C . ALA A 1 95 ? 26.703 6.200 -45.158 1.00 68.19 95 ALA A C 1
ATOM 751 O O . ALA A 1 95 ? 26.516 5.031 -45.495 1.00 68.19 95 ALA A O 1
ATOM 752 N N . ARG A 1 96 ? 26.863 7.164 -46.065 1.00 67.56 96 ARG A N 1
ATOM 753 C CA . ARG A 1 96 ? 26.965 6.901 -47.498 1.00 67.56 96 ARG A CA 1
ATOM 754 C C . ARG A 1 96 ? 28.280 6.165 -47.744 1.00 67.56 96 ARG A C 1
ATOM 756 O O . ARG A 1 96 ? 29.337 6.661 -47.369 1.00 67.56 96 ARG A O 1
ATOM 763 N N . TRP A 1 97 ? 28.220 4.993 -48.371 1.00 71.62 97 TRP A N 1
ATOM 764 C CA . TRP A 1 97 ? 29.422 4.322 -48.862 1.00 71.62 97 TRP A CA 1
ATOM 765 C C . TRP A 1 97 ? 30.069 5.223 -49.912 1.00 71.62 97 TRP A C 1
ATOM 767 O O . TRP A 1 97 ? 29.518 5.394 -51.002 1.00 71.62 97 TRP A O 1
ATOM 777 N N . THR A 1 98 ? 31.178 5.872 -49.565 1.00 75.56 98 THR A N 1
ATOM 778 C CA . THR A 1 98 ? 31.783 6.857 -50.458 1.00 75.56 98 THR A CA 1
ATOM 779 C C . THR A 1 98 ? 32.413 6.136 -51.642 1.00 75.56 98 THR A C 1
ATOM 781 O O . THR A 1 98 ? 33.114 5.137 -51.465 1.00 75.56 98 THR A O 1
ATOM 784 N N . SER A 1 99 ? 32.151 6.609 -52.861 1.00 80.81 99 SER A N 1
ATOM 785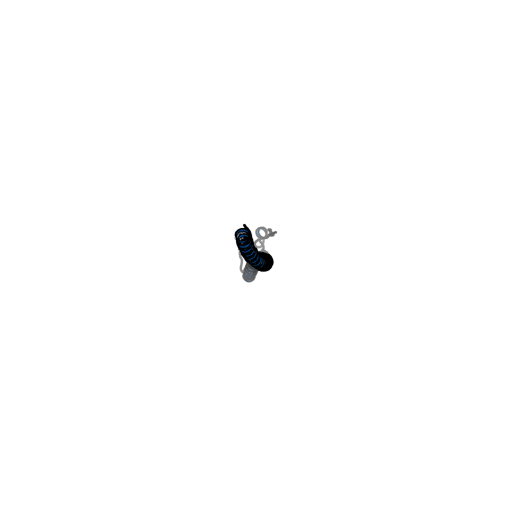 C CA . SER A 1 99 ? 32.801 6.050 -54.044 1.00 80.81 99 SER A CA 1
ATOM 786 C C . SER A 1 99 ? 34.301 6.316 -53.981 1.00 80.81 99 SER A C 1
ATOM 788 O O . SER A 1 99 ? 34.729 7.403 -53.588 1.00 80.81 99 SER A O 1
ATOM 790 N N . ASP A 1 100 ? 35.103 5.353 -54.435 1.00 79.88 100 ASP A N 1
ATOM 791 C CA . ASP A 1 100 ? 36.538 5.564 -54.611 1.00 79.88 100 ASP A CA 1
ATOM 792 C C . ASP A 1 100 ? 36.815 6.749 -55.541 1.00 79.88 100 ASP A C 1
ATOM 794 O O . ASP A 1 100 ? 37.817 7.429 -55.358 1.00 79.88 100 ASP A O 1
ATOM 798 N N . SER A 1 101 ? 35.939 7.041 -56.505 1.00 82.69 101 SER A N 1
ATOM 799 C CA . SER A 1 101 ? 36.094 8.188 -57.411 1.00 82.69 101 SER A CA 1
ATOM 800 C C . SER A 1 101 ? 36.000 9.549 -56.723 1.00 82.69 101 SER A C 1
ATOM 802 O O . SER A 1 101 ? 36.515 10.519 -57.263 1.00 82.69 101 SER A O 1
ATOM 804 N N . ASP A 1 102 ? 35.361 9.622 -55.555 1.00 82.81 102 ASP A N 1
ATOM 805 C CA . ASP A 1 102 ? 34.945 10.890 -54.944 1.00 82.81 102 ASP A CA 1
ATOM 806 C C . ASP A 1 102 ? 35.879 11.321 -53.798 1.00 82.81 102 ASP A C 1
ATOM 808 O O . ASP A 1 102 ? 35.604 12.293 -53.094 1.00 82.81 102 ASP A O 1
ATOM 812 N N . VAL A 1 103 ? 36.967 10.578 -53.566 1.00 87.38 103 VAL A N 1
ATOM 813 C CA . VAL A 1 103 ? 37.879 10.798 -52.436 1.00 87.38 103 VAL A CA 1
ATOM 814 C C . VAL A 1 103 ? 39.330 10.758 -52.884 1.00 87.38 103 VAL A C 1
ATOM 816 O O . VAL A 1 103 ? 39.858 9.701 -53.227 1.00 87.38 103 VAL A O 1
ATOM 819 N N . ASP A 1 104 ? 40.018 11.885 -52.759 1.00 92.44 104 ASP A N 1
ATOM 820 C CA . ASP A 1 104 ? 41.424 12.001 -53.157 1.00 92.44 104 ASP A CA 1
ATOM 821 C C . ASP A 1 104 ? 42.404 11.873 -51.990 1.00 92.44 104 ASP A C 1
ATOM 823 O O . ASP A 1 104 ? 43.600 11.696 -52.210 1.00 92.44 104 ASP A O 1
ATOM 827 N N . ALA A 1 105 ? 41.920 11.899 -50.745 1.00 93.12 105 ALA A N 1
ATOM 828 C CA . ALA A 1 105 ? 42.752 11.834 -49.549 1.00 93.12 105 ALA A CA 1
ATOM 829 C C . ALA A 1 105 ? 42.106 11.034 -48.410 1.00 93.12 105 ALA A C 1
ATOM 831 O O . ALA A 1 105 ? 40.889 10.906 -48.320 1.00 93.12 105 ALA A O 1
ATOM 832 N N . CYS A 1 106 ? 42.935 10.496 -47.516 1.00 92.12 106 CYS A N 1
ATOM 833 C CA . CYS A 1 106 ? 42.482 9.741 -46.350 1.00 92.12 106 CYS A CA 1
ATOM 834 C C . CYS A 1 106 ? 41.571 10.586 -45.444 1.00 92.12 106 CYS A C 1
ATOM 836 O O . CYS A 1 106 ? 41.969 11.667 -45.016 1.00 92.12 106 CYS A O 1
ATOM 838 N N . ALA A 1 107 ? 40.404 10.054 -45.065 1.00 89.69 107 ALA A N 1
ATOM 839 C CA . ALA A 1 107 ? 39.441 10.755 -44.212 1.00 89.69 107 ALA A CA 1
ATOM 840 C C . ALA A 1 107 ? 39.943 11.054 -42.781 1.00 89.69 107 ALA A C 1
ATOM 842 O O . ALA A 1 107 ? 39.339 11.871 -42.094 1.00 89.69 107 ALA A O 1
ATOM 843 N N . LEU A 1 108 ? 41.032 10.412 -42.324 1.00 91.62 108 LEU A N 1
ATOM 844 C CA . LEU A 1 108 ? 41.628 10.654 -41.000 1.00 91.62 108 LEU A CA 1
ATOM 845 C C . LEU A 1 108 ? 42.886 11.531 -41.061 1.00 91.62 108 LEU A C 1
ATOM 847 O O . LEU A 1 108 ? 42.975 12.525 -40.351 1.00 91.62 108 LEU A O 1
ATOM 851 N N . CYS A 1 109 ? 43.873 11.160 -41.883 1.00 93.94 109 CYS A N 1
ATOM 852 C CA . CYS A 1 109 ? 45.169 11.850 -41.923 1.00 93.94 109 CYS A CA 1
ATOM 853 C C . CYS A 1 109 ? 45.309 12.863 -43.068 1.00 93.94 109 CYS A C 1
ATOM 855 O O . CYS A 1 109 ? 46.390 13.423 -43.241 1.00 93.94 109 CYS A O 1
ATOM 857 N N . ALA A 1 110 ? 44.265 13.046 -43.886 1.00 94.31 110 ALA A N 1
ATOM 858 C CA . ALA A 1 110 ? 44.226 13.939 -45.049 1.00 94.31 110 ALA A CA 1
ATOM 859 C C . ALA A 1 110 ? 45.346 13.718 -46.091 1.00 94.31 110 ALA A C 1
ATOM 861 O O . ALA A 1 110 ? 45.526 14.529 -46.997 1.00 94.31 110 ALA A O 1
ATOM 862 N N . SER A 1 111 ? 46.095 12.613 -46.005 1.00 94.88 111 SER A N 1
ATOM 863 C CA . SER A 1 111 ? 47.155 12.293 -46.965 1.00 94.88 111 SER A CA 1
ATOM 864 C C . SER A 1 111 ? 46.559 11.856 -48.309 1.00 94.88 111 SER A C 1
ATOM 866 O O . SER A 1 111 ? 45.675 10.990 -48.294 1.00 94.88 111 SER A O 1
ATOM 868 N N . PRO A 1 112 ? 47.049 12.376 -49.453 1.00 95.56 112 PRO A N 1
ATOM 869 C CA . PRO A 1 112 ? 46.537 12.015 -50.771 1.00 95.56 112 PRO A CA 1
ATOM 870 C C . PRO A 1 112 ? 46.727 10.533 -51.082 1.00 95.56 112 PRO A C 1
ATOM 872 O O . PRO A 1 112 ? 47.775 9.953 -50.781 1.00 95.56 112 PRO A O 1
ATOM 875 N N . PHE A 1 113 ? 45.732 9.926 -51.717 1.00 95.44 113 PHE A N 1
ATOM 876 C CA . PHE A 1 113 ? 45.843 8.573 -52.243 1.00 95.44 113 PHE A CA 1
ATOM 877 C C . PHE A 1 113 ? 46.739 8.536 -53.483 1.00 95.44 113 PHE A C 1
ATOM 879 O O . PHE A 1 113 ? 46.865 9.505 -54.230 1.00 95.44 113 PHE A O 1
ATOM 886 N N . SER A 1 114 ? 47.387 7.396 -53.698 1.00 92.12 114 SER A N 1
ATOM 887 C CA . SER A 1 114 ? 48.302 7.177 -54.817 1.00 92.12 114 SER A CA 1
ATOM 888 C C . SER A 1 114 ? 48.355 5.690 -55.168 1.00 92.12 114 SER A C 1
ATOM 890 O O . SER A 1 114 ? 47.749 4.861 -54.492 1.00 92.12 114 SER A O 1
ATOM 892 N N . PHE A 1 115 ? 49.111 5.315 -56.202 1.00 88.75 115 PHE A N 1
ATOM 893 C CA . PHE A 1 115 ? 49.260 3.904 -56.579 1.00 88.75 115 PHE A CA 1
ATOM 894 C C . PHE A 1 115 ? 49.794 3.021 -55.431 1.00 88.75 115 PHE A C 1
ATOM 896 O O . PHE A 1 115 ? 49.396 1.861 -55.297 1.00 88.75 115 PHE 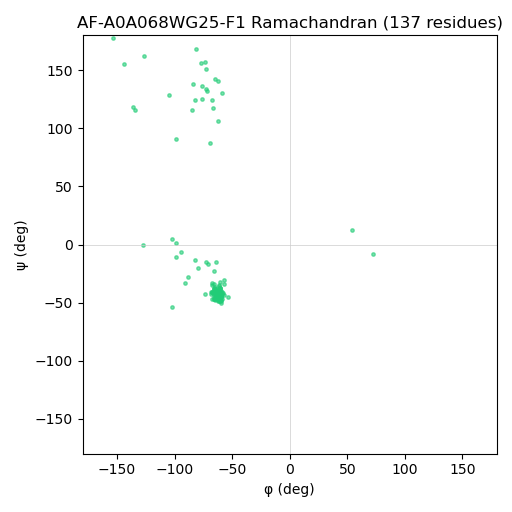A O 1
ATOM 903 N N . SER A 1 116 ? 50.666 3.573 -54.578 1.00 91.62 116 SER A N 1
ATOM 904 C CA . SER A 1 116 ? 51.203 2.887 -53.397 1.00 91.62 116 SER A CA 1
ATOM 905 C C . SER A 1 116 ? 50.342 3.069 -52.142 1.00 91.62 116 SER A C 1
ATOM 907 O O . SER A 1 116 ? 50.316 2.172 -51.302 1.00 91.62 116 SER A O 1
ATOM 909 N N . ARG A 1 117 ? 49.597 4.178 -52.014 1.00 91.50 117 ARG A N 1
ATOM 910 C CA . ARG A 1 117 ? 48.662 4.424 -50.903 1.00 91.50 117 ARG A CA 1
ATOM 911 C C . ARG A 1 117 ? 47.232 4.102 -51.338 1.00 91.50 117 ARG A C 1
ATOM 913 O O . ARG A 1 117 ? 46.525 4.966 -51.852 1.00 91.50 117 ARG A O 1
ATOM 920 N N . ARG A 1 118 ? 46.817 2.851 -51.121 1.00 91.50 118 ARG A N 1
ATOM 921 C CA . ARG A 1 118 ? 45.497 2.336 -51.523 1.00 91.50 118 ARG A CA 1
ATOM 922 C C . ARG A 1 118 ? 44.368 2.794 -50.586 1.00 91.50 118 ARG A C 1
ATOM 924 O O . ARG A 1 118 ? 44.601 3.133 -49.425 1.00 91.50 118 ARG A O 1
ATOM 931 N N . LYS A 1 119 ? 43.149 2.796 -51.129 1.00 92.19 119 LYS A N 1
ATOM 932 C CA . LYS A 1 119 ? 41.890 3.162 -50.465 1.00 92.19 119 LYS A CA 1
ATOM 933 C C . LYS A 1 119 ? 41.311 1.969 -49.698 1.00 92.19 119 LYS A C 1
ATOM 935 O O . LYS A 1 119 ? 41.328 0.846 -50.199 1.00 92.19 119 LYS A O 1
ATOM 940 N N . HIS A 1 120 ? 40.798 2.213 -48.492 1.00 91.12 120 HIS A N 1
ATOM 941 C CA . HIS A 1 120 ? 40.162 1.207 -47.640 1.00 91.12 120 HIS A CA 1
ATOM 942 C C . HIS A 1 120 ? 38.877 1.753 -47.007 1.00 91.12 120 HIS A C 1
ATOM 944 O O . HIS A 1 120 ? 38.932 2.679 -46.198 1.00 91.12 120 HIS A O 1
ATOM 950 N N . HIS A 1 121 ? 37.726 1.148 -47.304 1.00 88.44 121 HIS A N 1
ATOM 951 C CA . HIS A 1 121 ? 36.459 1.532 -46.673 1.00 88.44 121 HIS A CA 1
ATOM 952 C C . HIS A 1 121 ? 36.324 1.003 -45.247 1.00 88.44 121 HIS A C 1
ATOM 954 O O . HIS A 1 121 ? 36.560 -0.180 -44.966 1.00 88.44 121 HIS A O 1
ATOM 960 N N . CYS A 1 122 ? 35.852 1.856 -44.345 1.00 85.25 122 CYS A N 1
ATOM 961 C CA . CYS A 1 122 ? 35.350 1.421 -43.050 1.00 85.25 122 CYS A CA 1
ATOM 962 C C . CYS A 1 122 ? 33.960 0.795 -43.215 1.00 85.25 122 CYS A C 1
ATOM 964 O O . CYS A 1 122 ? 33.039 1.429 -43.719 1.00 85.25 122 CYS A O 1
ATOM 966 N N . ARG A 1 123 ? 33.782 -0.442 -42.738 1.00 81.38 123 ARG A N 1
ATOM 967 C CA . ARG A 1 123 ? 32.502 -1.170 -42.848 1.00 81.38 123 ARG A CA 1
ATOM 968 C C . ARG A 1 123 ? 31.434 -0.619 -41.898 1.00 81.38 123 ARG A C 1
ATOM 970 O O . ARG A 1 123 ? 30.264 -0.921 -42.071 1.00 81.38 123 ARG A O 1
ATOM 977 N N . ASN A 1 124 ? 31.850 0.180 -40.913 1.00 76.25 124 ASN A N 1
ATOM 978 C CA . ASN A 1 124 ? 30.967 0.800 -39.932 1.00 76.25 124 ASN A CA 1
ATOM 979 C C . ASN A 1 124 ? 30.476 2.194 -40.358 1.00 76.25 124 ASN A C 1
ATOM 981 O O . ASN A 1 124 ? 29.363 2.557 -40.017 1.00 76.25 124 ASN A O 1
ATOM 985 N N . CYS A 1 125 ? 31.277 2.987 -41.082 1.00 78.00 125 CYS A N 1
ATOM 986 C CA . CYS A 1 125 ? 30.897 4.363 -41.451 1.00 78.00 125 CYS A CA 1
ATOM 987 C C . CYS A 1 125 ? 30.994 4.694 -42.948 1.00 78.00 125 CYS A C 1
ATOM 989 O O . CYS A 1 125 ? 30.716 5.826 -43.326 1.00 78.00 125 CYS A O 1
ATOM 991 N N . GLY A 1 126 ? 31.406 3.759 -43.808 1.00 83.00 126 GLY A N 1
ATOM 992 C CA . GLY A 1 126 ? 31.453 3.951 -45.265 1.00 83.00 126 GLY A CA 1
ATOM 993 C C . GLY A 1 126 ? 32.554 4.888 -45.783 1.00 83.00 126 GLY A C 1
ATOM 994 O O . GLY A 1 126 ? 32.766 4.945 -46.992 1.00 83.00 126 GLY A O 1
ATOM 995 N N . LEU A 1 127 ? 33.281 5.584 -44.899 1.00 87.31 127 LEU A N 1
ATOM 996 C CA . LEU A 1 127 ? 34.385 6.486 -45.250 1.00 87.31 127 LEU A CA 1
ATOM 997 C C . LEU A 1 127 ? 35.649 5.727 -45.691 1.00 87.31 127 LEU A C 1
ATOM 999 O O . LEU A 1 127 ? 35.860 4.572 -45.308 1.00 87.31 127 LEU A O 1
ATOM 1003 N N . ILE A 1 128 ? 36.511 6.405 -46.458 1.00 90.50 128 ILE A N 1
ATOM 1004 C CA . ILE A 1 128 ? 37.731 5.844 -47.055 1.00 90.50 128 ILE A CA 1
ATOM 1005 C C . ILE A 1 128 ? 38.987 6.312 -46.306 1.00 90.50 128 ILE A C 1
ATOM 1007 O O . ILE A 1 128 ? 39.231 7.507 -46.129 1.00 90.50 128 ILE A O 1
ATOM 1011 N N . PHE A 1 129 ? 39.830 5.356 -45.925 1.00 92.75 129 PHE A N 1
ATOM 1012 C CA . PHE A 1 129 ? 41.066 5.558 -45.170 1.00 92.75 129 PHE A CA 1
ATOM 1013 C C . PHE A 1 129 ? 42.268 4.920 -45.884 1.00 92.75 129 PHE A C 1
ATOM 1015 O O . PHE A 1 129 ? 42.102 4.071 -46.759 1.00 92.75 129 PHE A O 1
ATOM 1022 N N . CYS A 1 130 ? 43.490 5.316 -45.517 1.00 94.06 130 CYS A N 1
ATOM 1023 C CA . CYS A 1 130 ? 44.706 4.607 -45.925 1.00 94.06 130 CYS A CA 1
ATOM 1024 C C . CYS A 1 130 ? 44.970 3.388 -45.031 1.00 94.06 130 CYS A C 1
ATOM 1026 O O . CYS A 1 130 ? 44.351 3.233 -43.975 1.00 94.06 130 CYS A O 1
ATOM 1028 N N . GLN A 1 131 ? 45.907 2.530 -45.439 1.00 92.19 131 GLN A N 1
ATOM 1029 C CA . GLN A 1 131 ? 46.223 1.293 -44.726 1.00 92.19 131 GLN A CA 1
ATOM 1030 C C . GLN A 1 131 ? 46.552 1.544 -43.247 1.00 92.19 131 GLN A C 1
ATOM 1032 O O . GLN A 1 131 ? 45.986 0.884 -42.382 1.00 92.19 131 GLN A O 1
ATOM 1037 N N . GLU A 1 132 ? 47.377 2.548 -42.955 1.00 91.25 132 GLU A N 1
ATOM 1038 C CA . GLU A 1 132 ? 47.814 2.905 -41.602 1.00 91.25 132 GLU A CA 1
ATOM 1039 C C . GLU A 1 132 ? 46.652 3.411 -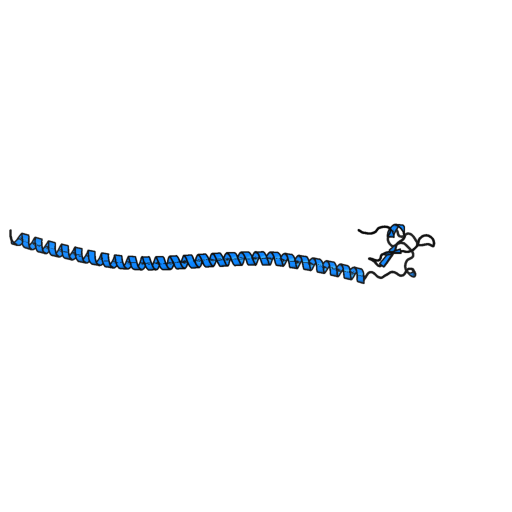40.733 1.00 91.25 132 GLU A C 1
ATOM 1041 O O . GLU A 1 132 ? 46.553 3.053 -39.563 1.00 91.25 132 GLU A O 1
ATOM 1046 N N . CYS A 1 133 ? 45.730 4.189 -41.310 1.00 90.62 133 CYS A N 1
ATOM 1047 C CA . CYS A 1 133 ? 44.548 4.691 -40.604 1.00 90.62 133 CYS A CA 1
ATOM 1048 C C . CYS A 1 133 ? 43.426 3.646 -40.480 1.00 90.62 133 CYS A C 1
ATOM 1050 O O . CYS A 1 133 ? 42.567 3.783 -39.616 1.00 90.62 133 CYS A O 1
ATOM 1052 N N . SER A 1 134 ? 43.428 2.608 -41.321 1.00 89.81 134 SER A N 1
ATOM 1053 C CA . SER A 1 134 ? 42.443 1.513 -41.296 1.00 89.81 134 SER A CA 1
ATOM 1054 C C . SER A 1 134 ? 42.892 0.284 -40.495 1.00 89.81 134 SER A C 1
ATOM 1056 O O . SER A 1 134 ? 42.110 -0.647 -40.306 1.00 89.81 134 SER A O 1
ATOM 1058 N N . ALA A 1 135 ? 44.145 0.262 -40.026 1.00 84.00 135 ALA A N 1
ATOM 1059 C CA . ALA A 1 135 ? 44.732 -0.871 -39.312 1.00 84.00 135 ALA A CA 1
ATOM 1060 C C . ALA A 1 135 ? 44.157 -1.075 -37.898 1.00 84.00 135 ALA A C 1
ATOM 1062 O O . ALA A 1 135 ? 44.299 -2.156 -37.325 1.00 84.00 135 ALA A O 1
ATOM 1063 N N . PHE A 1 136 ? 43.489 -0.063 -37.336 1.00 70.25 136 PHE A N 1
ATOM 1064 C CA . PHE A 1 136 ? 42.874 -0.149 -36.016 1.00 70.25 136 PHE A CA 1
ATOM 1065 C C . PHE A 1 136 ? 41.477 -0.773 -36.108 1.00 70.25 136 PHE A C 1
ATOM 1067 O O . PHE A 1 136 ? 40.554 -0.199 -36.684 1.00 70.25 136 PHE A O 1
ATOM 1074 N N . LYS A 1 137 ? 41.306 -1.950 -35.499 1.00 58.22 137 LYS A N 1
ATOM 1075 C CA . LYS A 1 137 ? 39.979 -2.464 -35.140 1.00 58.22 137 LYS A CA 1
ATOM 1076 C C . LYS A 1 137 ? 39.578 -1.823 -33.814 1.00 58.22 137 LYS A C 1
ATOM 1078 O O . LYS A 1 137 ? 40.311 -1.962 -32.841 1.00 58.22 137 LYS A O 1
ATOM 1083 N N . MET A 1 138 ? 38.430 -1.152 -33.763 1.00 51.00 138 MET A N 1
ATOM 1084 C CA . MET A 1 138 ? 37.778 -0.904 -32.476 1.00 51.00 138 MET A CA 1
ATOM 1085 C C . MET A 1 138 ? 37.312 -2.258 -31.924 1.00 51.00 138 MET A C 1
ATOM 1087 O O . MET A 1 138 ? 36.536 -2.940 -32.595 1.00 51.00 138 MET A O 1
ATOM 1091 N N . SER A 1 139 ? 37.854 -2.663 -30.773 1.00 41.41 139 SER A N 1
ATOM 1092 C CA . SER A 1 139 ? 37.377 -3.796 -29.966 1.00 41.41 139 SER A CA 1
ATOM 1093 C C . SER A 1 139 ? 36.138 -3.416 -29.174 1.00 41.41 139 SER A C 1
ATOM 1095 O O . SER A 1 139 ? 36.181 -2.306 -28.593 1.00 41.41 139 SER A O 1
#

Foldseek 3Di:
DVVVVVVVVVVVVVVVVVVVVVVVVVVVVVVVVVVVVVVVVVVVVVVVVVVVVVVVVVVVVVVVVVVVVVVVVVVVVVVVVVVVVVVLVVQQVPLPQDDPVRDQAAPPPRHGADPVFDWDADPRRNGTHTPVVPVDDDD

pLDDT: mean 91.92, std 9.98, range [41.41, 98.69]

Mean predicted aligned error: 11.43 Å

InterPro domains:
  IPR000306 FYVE zinc finger [PF01363] (96-138)
  IPR000306 FYVE zinc finger [SM00064] (92-139)
  IPR011011 Zinc finger, FYVE/PHD-type [SSF57903] (96-138)
  IPR013083 Zinc finger, RING/FYVE/PHD-type [G3DSA:3.30.40.10] (84-139)
  IPR017455 Zinc finger, FYVE-related [PS50178] (100-139)
  IPR047335 RUN and FYVE domain-containing protein 1-3 [PTHR45956] (2-136)

Nearest PDB structures (foldseek):
  1joc-assembly1_B  TM=6.491E-01  e=5.219E-05  Homo sapiens
  1z2q-assembly1_A  TM=9.157E-01  e=1.577E-03  Leishmania major
  2yqm-assembly1_A  TM=7.793E-01  e=1.577E-03  Homo sapiens
  6mlc-assembly1_B  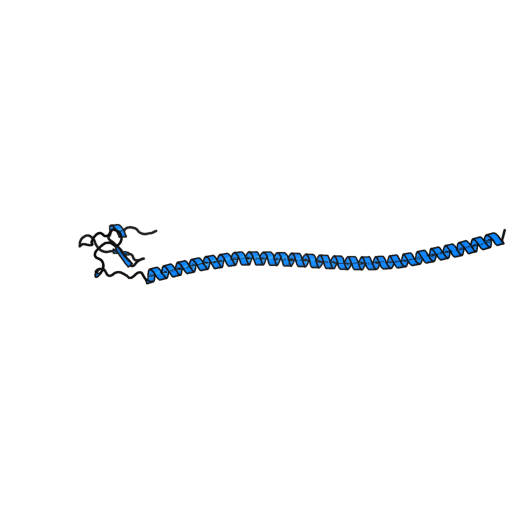TM=7.138E-01  e=2.909E-01  Homo sapiens

Sequence (139 aa):
MCVQLQADLEANREFTQNLQSQLDEVYIDLASVKSLQENLDRKSQSLRERDAMIAELQQRCSEAERSLVEMAGTVEAARLQADRAEERVRLLATARWTSDSDVDACALCASPFSFSRRKHHCRNCGLIFCQECSAFKMS